Protein AF-A0A7J5WBK0-F1 (afdb_monomer_lite)

Radius of gyration: 17.97 Å; chains: 1; bounding box: 47×25×61 Å

Foldseek 3Di:
DDPDQQDPVNVVVLLCLLPDPPHDLVSNLVSLLVLLVSLDPVSLVSLLVVCVVPDSNVLSSLQSLLSNAQDPSSLVSLVVSLVVCCVPQNCNVVSNLLSSLQSCLGHPELVSLLVLLVCLVVCVVPPSSNVSNLVSLLSNAPSNLVSLVVVLVVPDPPVSNVVSVVSNVVSVDDD

pLDDT: mean 81.13, std 12.02, range [34.84, 95.38]

Structure (mmCIF, N/CA/C/O backbone):
data_AF-A0A7J5WBK0-F1
#
_entry.id   AF-A0A7J5WBK0-F1
#
loop_
_atom_site.group_PDB
_atom_site.id
_atom_site.type_symbol
_atom_site.label_atom_id
_atom_site.label_alt_id
_atom_site.label_comp_id
_atom_site.label_asym_id
_atom_site.label_entity_id
_atom_site.label_seq_id
_atom_site.pdbx_PDB_ins_code
_atom_site.Cartn_x
_atom_site.Cartn_y
_atom_site.Cartn_z
_atom_site.occupancy
_atom_site.B_iso_or_equiv
_atom_site.auth_seq_id
_atom_site.auth_comp_id
_atom_site.auth_asym_id
_atom_site.auth_atom_id
_atom_site.pdbx_PDB_model_num
ATOM 1 N N . MET A 1 1 ? -3.011 5.659 -34.713 1.00 34.84 1 MET A N 1
ATOM 2 C CA . MET A 1 1 ? -1.695 5.154 -34.266 1.00 34.84 1 MET A CA 1
ATOM 3 C C . MET A 1 1 ? -1.966 3.967 -33.359 1.00 34.84 1 MET A C 1
ATOM 5 O O . MET A 1 1 ? -2.595 4.149 -32.331 1.00 34.84 1 MET A O 1
ATOM 9 N N . THR A 1 2 ? -1.644 2.751 -33.788 1.00 41.19 2 THR A N 1
ATOM 10 C CA . THR A 1 2 ? -1.896 1.522 -33.019 1.00 41.19 2 THR A CA 1
ATOM 11 C C . THR A 1 2 ? -0.836 1.380 -31.928 1.00 41.19 2 THR A C 1
ATOM 13 O O . THR A 1 2 ? 0.326 1.130 -32.250 1.00 41.19 2 THR A O 1
ATOM 16 N N . GLU A 1 3 ? -1.208 1.554 -30.658 1.00 45.69 3 GLU A N 1
ATOM 17 C CA . GLU A 1 3 ? -0.337 1.216 -29.527 1.00 45.69 3 GLU A CA 1
ATOM 18 C C . GLU A 1 3 ? -0.026 -0.283 -29.567 1.00 45.69 3 GLU A C 1
ATOM 20 O O . GLU A 1 3 ? -0.876 -1.140 -29.319 1.00 45.69 3 GLU A O 1
ATOM 25 N N . LYS A 1 4 ? 1.213 -0.612 -29.932 1.00 54.91 4 LYS A N 1
ATOM 26 C CA . LYS A 1 4 ? 1.728 -1.973 -29.845 1.00 54.91 4 LYS A CA 1
ATOM 27 C C . LYS A 1 4 ? 1.905 -2.284 -28.360 1.00 54.91 4 LYS A C 1
ATOM 29 O O . LYS A 1 4 ? 2.779 -1.701 -27.723 1.00 54.91 4 LYS A O 1
ATOM 34 N N . LYS A 1 5 ? 1.072 -3.175 -27.810 1.00 57.28 5 LYS A N 1
ATOM 35 C CA . LYS A 1 5 ? 1.241 -3.656 -26.430 1.00 57.28 5 LYS A CA 1
ATOM 36 C C . LYS A 1 5 ? 2.687 -4.144 -26.238 1.00 57.28 5 LYS A C 1
ATOM 38 O O . LYS A 1 5 ? 3.170 -4.887 -27.099 1.00 57.28 5 LYS A O 1
ATOM 43 N N . PRO A 1 6 ? 3.370 -3.745 -25.151 1.00 61.72 6 PRO A N 1
ATOM 44 C CA . PRO A 1 6 ? 4.749 -4.144 -24.904 1.00 61.72 6 PRO A CA 1
ATOM 45 C C . PRO A 1 6 ? 4.881 -5.671 -24.890 1.00 61.72 6 PRO A C 1
ATOM 47 O O . PRO A 1 6 ? 4.096 -6.397 -24.264 1.00 61.72 6 PRO A O 1
ATOM 50 N N . THR A 1 7 ? 5.866 -6.161 -25.635 1.00 69.38 7 THR A N 1
ATOM 51 C CA . THR A 1 7 ? 6.187 -7.586 -25.730 1.00 69.38 7 THR A CA 1
ATOM 52 C C . THR A 1 7 ? 6.872 -8.071 -24.449 1.00 69.38 7 THR A C 1
ATOM 54 O O . THR A 1 7 ? 7.309 -7.281 -23.612 1.00 69.38 7 THR A O 1
ATOM 57 N N . THR A 1 8 ? 6.971 -9.388 -24.264 1.00 63.78 8 THR A N 1
ATOM 58 C CA . THR A 1 8 ? 7.680 -9.978 -23.113 1.00 63.78 8 THR A CA 1
ATOM 59 C C . THR A 1 8 ? 9.152 -9.542 -23.058 1.00 63.78 8 THR A C 1
ATOM 61 O O . THR A 1 8 ? 9.682 -9.294 -21.972 1.00 63.78 8 THR A O 1
ATOM 64 N N . ASP A 1 9 ? 9.786 -9.356 -24.218 1.00 70.06 9 ASP A N 1
ATOM 65 C CA . ASP A 1 9 ? 11.165 -8.869 -24.323 1.00 70.06 9 ASP A CA 1
ATOM 66 C C . ASP A 1 9 ? 11.294 -7.397 -23.904 1.00 70.06 9 ASP A C 1
ATOM 68 O O . ASP A 1 9 ? 12.277 -7.020 -23.255 1.00 70.06 9 ASP A O 1
ATOM 72 N N . ASP A 1 10 ? 10.266 -6.585 -24.182 1.00 74.88 10 ASP A N 1
ATOM 73 C CA . ASP A 1 10 ? 10.196 -5.187 -23.743 1.00 74.88 10 ASP A CA 1
ATOM 74 C C . ASP A 1 10 ? 10.109 -5.097 -22.211 1.00 74.88 10 ASP A C 1
ATOM 76 O O . ASP A 1 10 ? 10.852 -4.330 -21.591 1.00 74.88 10 ASP A O 1
ATOM 80 N N . PHE A 1 11 ? 9.290 -5.945 -21.572 1.00 75.81 11 PHE A N 1
ATOM 81 C CA . PHE A 1 11 ? 9.216 -6.030 -20.107 1.00 75.81 11 PHE A CA 1
ATOM 82 C C . PHE A 1 11 ? 10.543 -6.486 -19.490 1.00 75.81 11 PHE A C 1
ATOM 84 O O . PHE A 1 11 ? 11.015 -5.882 -18.526 1.00 75.81 11 PHE A O 1
ATOM 91 N N . ALA A 1 12 ? 11.197 -7.504 -20.054 1.00 77.56 12 ALA A N 1
ATOM 92 C CA . ALA A 1 12 ? 12.483 -7.983 -19.547 1.00 77.56 12 ALA A CA 1
ATOM 93 C C . ALA A 1 12 ? 13.581 -6.907 -19.643 1.00 77.56 12 ALA A C 1
ATOM 95 O O . ALA A 1 12 ? 14.352 -6.700 -18.698 1.00 77.56 12 ALA A O 1
ATOM 96 N N . ALA A 1 13 ? 13.642 -6.176 -20.759 1.00 83.38 13 ALA A N 1
ATOM 97 C CA . ALA A 1 13 ? 14.565 -5.057 -20.925 1.00 83.38 13 ALA A CA 1
ATOM 98 C C . ALA A 1 13 ? 14.283 -3.924 -19.926 1.00 83.38 13 ALA A C 1
ATOM 100 O O . ALA A 1 13 ? 15.214 -3.354 -19.347 1.00 83.38 13 ALA A O 1
ATOM 101 N N . MET A 1 14 ? 13.007 -3.639 -19.679 1.00 83.69 14 MET A N 1
ATOM 102 C CA . MET A 1 14 ? 12.560 -2.628 -18.730 1.00 83.69 14 MET A CA 1
ATOM 103 C C . MET A 1 14 ? 12.931 -2.986 -17.287 1.00 83.69 14 MET A C 1
ATOM 105 O O . MET A 1 14 ? 13.519 -2.162 -16.588 1.00 83.69 14 MET A O 1
ATOM 109 N N . VAL A 1 15 ? 12.717 -4.238 -16.870 1.00 82.88 15 VAL A N 1
ATOM 110 C CA . VAL A 1 15 ? 13.130 -4.750 -15.550 1.00 82.88 15 VAL A CA 1
ATOM 111 C C . VAL A 1 15 ? 14.635 -4.606 -15.341 1.00 82.88 15 VAL A C 1
ATOM 113 O O . VAL A 1 15 ? 15.072 -4.144 -14.284 1.00 82.88 15 VAL A O 1
ATOM 116 N N . ARG A 1 16 ? 15.445 -4.947 -16.354 1.00 84.94 16 ARG A N 1
ATOM 117 C CA . ARG A 1 16 ? 16.905 -4.771 -16.283 1.00 84.94 16 ARG A CA 1
ATOM 118 C C . ARG A 1 16 ? 17.290 -3.309 -16.056 1.00 84.94 16 ARG A C 1
ATOM 120 O O . ARG A 1 16 ? 18.157 -3.036 -15.230 1.00 84.94 16 ARG A O 1
ATOM 127 N N . ARG A 1 17 ? 16.636 -2.368 -16.746 1.00 85.38 17 ARG A N 1
ATOM 128 C CA . ARG A 1 17 ? 16.889 -0.925 -16.574 1.00 85.38 17 ARG A CA 1
ATOM 129 C C . ARG A 1 17 ? 16.449 -0.424 -15.201 1.00 85.38 17 ARG A C 1
ATOM 131 O O . ARG A 1 17 ? 17.181 0.343 -14.589 1.00 85.38 17 ARG A O 1
ATOM 138 N N . ILE A 1 18 ? 15.313 -0.891 -14.686 1.00 85.75 18 ILE A N 1
ATOM 139 C CA . ILE A 1 18 ? 14.837 -0.522 -13.345 1.00 85.75 18 ILE A CA 1
ATOM 140 C C . ILE A 1 18 ? 15.827 -0.982 -12.264 1.00 85.75 18 ILE A C 1
ATOM 142 O O . ILE A 1 18 ? 16.136 -0.227 -11.343 1.00 85.75 18 ILE A O 1
ATOM 146 N N . ARG A 1 19 ? 16.362 -2.202 -12.384 1.00 83.38 19 ARG A N 1
ATOM 147 C CA . ARG A 1 19 ? 17.301 -2.782 -11.406 1.00 83.38 19 ARG A CA 1
ATOM 148 C C . ARG A 1 19 ? 18.745 -2.300 -11.559 1.00 83.38 19 ARG A C 1
ATOM 150 O O . ARG A 1 19 ? 19.549 -2.475 -10.647 1.00 83.38 19 ARG A O 1
ATOM 157 N N . SER A 1 20 ? 19.091 -1.697 -12.691 1.00 83.00 20 SER A N 1
ATOM 158 C CA . SER A 1 20 ? 20.439 -1.202 -12.950 1.00 83.00 20 SER A CA 1
ATOM 159 C C . SER A 1 20 ? 20.769 0.001 -12.062 1.00 83.00 20 SER A C 1
ATOM 161 O O . SER A 1 20 ? 20.139 1.053 -12.148 1.00 83.00 20 SER A O 1
ATOM 163 N N . ALA A 1 21 ? 21.826 -0.120 -11.255 1.00 73.88 21 ALA A N 1
ATOM 164 C CA . ALA A 1 21 ? 22.360 0.994 -10.468 1.00 73.88 21 ALA A CA 1
ATOM 165 C C . ALA A 1 21 ? 22.941 2.125 -11.339 1.00 73.88 21 ALA A C 1
ATOM 167 O O . ALA A 1 21 ? 23.045 3.255 -10.878 1.00 73.88 21 ALA A O 1
ATOM 168 N N . LYS A 1 22 ? 23.291 1.832 -12.602 1.00 83.88 22 LYS A N 1
ATOM 169 C CA . LYS A 1 22 ? 23.785 2.822 -13.575 1.00 83.88 22 LYS A CA 1
ATOM 170 C C . LYS A 1 22 ? 22.666 3.649 -14.208 1.00 83.88 22 LYS A C 1
ATOM 172 O O . LYS A 1 22 ? 22.942 4.594 -14.937 1.00 83.88 22 LYS A O 1
ATOM 177 N N . THR A 1 23 ? 21.410 3.255 -14.011 1.00 82.75 23 THR A N 1
ATOM 178 C CA . THR A 1 23 ? 20.269 3.979 -14.560 1.00 82.75 23 THR A CA 1
ATOM 179 C C . THR A 1 23 ? 19.874 5.096 -13.609 1.00 82.75 23 THR A C 1
ATOM 181 O O . THR A 1 23 ? 19.722 4.880 -12.406 1.00 82.75 23 THR A O 1
ATOM 184 N N . ASP A 1 24 ? 19.698 6.285 -14.177 1.00 86.69 24 ASP A N 1
ATOM 185 C CA . ASP A 1 24 ? 19.261 7.475 -13.460 1.00 86.69 24 ASP A CA 1
ATOM 186 C C . ASP A 1 24 ? 18.022 7.186 -12.574 1.00 86.69 24 ASP A C 1
ATOM 188 O O . ASP A 1 24 ? 17.094 6.496 -13.019 1.00 86.69 24 ASP A O 1
ATOM 192 N N . PRO A 1 25 ? 17.988 7.655 -11.309 1.00 83.94 25 PRO A N 1
ATOM 193 C CA . PRO A 1 25 ? 16.844 7.465 -10.419 1.00 83.94 25 PRO A CA 1
ATOM 194 C C . PRO A 1 25 ? 15.506 7.923 -11.014 1.00 83.94 25 PRO A C 1
ATOM 196 O O . PRO A 1 25 ? 14.520 7.199 -10.887 1.00 83.94 25 PRO A O 1
ATOM 199 N N . GLY A 1 26 ? 15.474 9.066 -11.703 1.00 86.38 26 GLY A N 1
ATOM 200 C CA . GLY A 1 26 ? 14.273 9.584 -12.356 1.00 86.38 26 GLY A CA 1
ATOM 201 C C . GLY A 1 26 ? 13.795 8.663 -13.476 1.00 86.38 26 GLY A C 1
ATOM 202 O O . GLY A 1 26 ? 12.610 8.338 -13.551 1.00 86.38 26 GLY A O 1
ATOM 203 N N . VAL A 1 27 ? 14.725 8.141 -14.280 1.00 87.94 27 VAL A N 1
ATOM 204 C CA . VAL A 1 27 ? 14.413 7.146 -15.319 1.00 87.94 27 VAL A CA 1
ATOM 205 C C . VAL A 1 27 ? 13.852 5.861 -14.708 1.00 87.94 27 VAL A C 1
ATOM 207 O O . VAL A 1 27 ? 12.852 5.343 -15.201 1.00 87.94 27 VAL A O 1
ATOM 210 N N . ARG A 1 28 ? 14.439 5.341 -13.621 1.00 88.50 28 ARG A N 1
ATOM 211 C CA . ARG A 1 28 ? 13.911 4.142 -12.939 1.00 88.50 28 ARG A CA 1
ATOM 212 C C . ARG A 1 28 ? 12.481 4.361 -12.446 1.00 88.50 28 ARG A C 1
ATOM 214 O O . ARG A 1 28 ? 11.628 3.509 -12.679 1.00 88.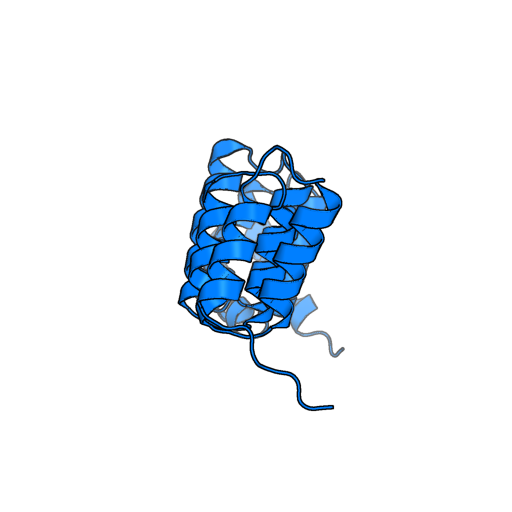50 28 ARG A O 1
ATOM 221 N N . THR A 1 29 ? 12.211 5.512 -11.839 1.00 89.31 29 THR A N 1
ATOM 222 C CA . THR A 1 29 ? 10.875 5.905 -11.374 1.00 89.31 29 THR A CA 1
ATOM 223 C C . THR A 1 29 ? 9.871 6.011 -12.523 1.00 89.31 29 THR A C 1
ATOM 225 O O . THR A 1 29 ? 8.785 5.443 -12.435 1.00 89.31 29 THR A O 1
ATOM 228 N N . ALA A 1 30 ? 10.235 6.662 -13.631 1.00 89.00 30 ALA A N 1
ATOM 229 C CA . ALA A 1 30 ? 9.368 6.786 -14.805 1.00 89.00 30 ALA A CA 1
ATOM 230 C C . ALA A 1 30 ? 9.015 5.421 -15.416 1.00 89.00 30 ALA A C 1
ATOM 232 O O . ALA A 1 30 ? 7.870 5.187 -15.811 1.00 89.00 30 ALA A O 1
ATOM 233 N N . LEU A 1 31 ? 9.977 4.493 -15.447 1.00 90.31 31 LEU A N 1
ATOM 234 C CA . LEU A 1 31 ? 9.728 3.124 -15.889 1.00 90.31 31 LEU A CA 1
ATOM 235 C C . LEU A 1 31 ? 8.733 2.424 -14.952 1.00 90.31 31 LEU A C 1
ATOM 237 O O . LEU A 1 31 ? 7.752 1.858 -15.419 1.00 90.31 31 LEU A O 1
ATOM 241 N N . VAL A 1 32 ? 8.916 2.511 -13.636 1.00 92.00 32 VAL A N 1
ATOM 242 C CA . VAL A 1 32 ? 7.979 1.902 -12.677 1.00 92.00 32 VAL A CA 1
ATOM 243 C C . VAL A 1 32 ? 6.563 2.474 -12.805 1.00 92.00 32 VAL A C 1
ATOM 245 O O . VAL A 1 32 ? 5.601 1.708 -12.837 1.00 92.00 32 VAL A O 1
ATOM 248 N N . TYR A 1 33 ? 6.418 3.788 -12.985 1.00 90.62 33 TYR A N 1
ATOM 249 C CA . TYR A 1 33 ? 5.108 4.382 -13.262 1.00 90.62 33 TYR A CA 1
ATOM 250 C C . TYR A 1 33 ? 4.497 3.887 -14.570 1.00 90.62 33 TYR A C 1
ATOM 252 O O . TYR A 1 33 ? 3.302 3.608 -14.613 1.00 90.62 33 TYR A O 1
ATOM 260 N N . SER A 1 34 ? 5.309 3.737 -15.616 1.00 89.38 34 SER A N 1
ATOM 261 C CA . SER A 1 34 ? 4.848 3.222 -16.908 1.00 89.38 34 SER A CA 1
ATOM 262 C C . SER A 1 34 ? 4.344 1.779 -16.792 1.00 89.38 34 SER A C 1
ATOM 264 O O . SER A 1 34 ? 3.349 1.433 -17.422 1.00 89.38 34 SER A O 1
ATOM 266 N N . LEU A 1 35 ? 4.965 0.951 -15.938 1.00 90.00 35 LEU A N 1
ATOM 267 C CA . LEU A 1 35 ? 4.471 -0.399 -15.640 1.00 90.00 35 LEU A CA 1
ATOM 268 C C . LEU A 1 35 ? 3.072 -0.359 -15.012 1.00 90.00 35 LEU A C 1
ATOM 270 O O . LEU A 1 35 ? 2.182 -1.057 -15.488 1.00 90.00 35 LEU A O 1
ATOM 274 N N . GLY A 1 36 ? 2.846 0.482 -14.000 1.00 89.56 36 GLY A N 1
ATOM 275 C CA . GLY A 1 36 ? 1.518 0.631 -13.392 1.00 89.56 36 GLY A CA 1
ATOM 276 C C . GLY A 1 36 ? 0.481 1.239 -14.340 1.00 89.56 36 GLY A C 1
ATOM 277 O O . GLY A 1 36 ? -0.670 0.821 -14.362 1.00 89.56 36 GLY A O 1
ATOM 278 N N . ALA A 1 37 ? 0.883 2.214 -15.158 1.00 90.12 37 ALA A N 1
ATOM 279 C CA . ALA A 1 37 ? 0.004 2.847 -16.139 1.00 90.12 37 ALA A CA 1
ATOM 280 C C . ALA A 1 37 ? -0.389 1.908 -17.287 1.00 90.12 37 ALA A C 1
ATOM 282 O O . ALA A 1 37 ? -1.440 2.108 -17.888 1.00 90.12 37 ALA A O 1
ATOM 283 N N . SER A 1 38 ? 0.420 0.882 -17.571 1.00 88.00 38 SER A N 1
ATOM 284 C CA . SER A 1 38 ? 0.109 -0.094 -18.616 1.00 88.00 38 SER A CA 1
ATOM 285 C C . SER A 1 38 ? -1.158 -0.906 -18.331 1.00 88.00 38 SER A C 1
ATOM 287 O O . SER A 1 38 ? -1.769 -1.416 -19.268 1.00 88.00 38 SER A O 1
ATOM 289 N N . GLY A 1 39 ? -1.526 -1.066 -17.051 1.00 85.50 39 GLY A N 1
ATOM 290 C CA . GLY A 1 39 ? -2.615 -1.948 -16.622 1.00 85.50 39 GLY A CA 1
ATOM 291 C C . GLY A 1 39 ? -2.393 -3.424 -16.972 1.00 85.50 39 GLY A C 1
ATOM 292 O O . GLY A 1 39 ? -3.319 -4.221 -16.863 1.00 85.50 39 GLY A O 1
ATOM 293 N N . ASP A 1 40 ? -1.191 -3.806 -17.413 1.00 88.12 40 ASP A N 1
ATOM 294 C CA . ASP A 1 40 ? -0.870 -5.177 -17.795 1.00 88.12 40 ASP A CA 1
ATOM 295 C C . ASP A 1 40 ? -0.603 -6.022 -16.539 1.00 88.12 40 ASP A C 1
ATOM 297 O O . ASP A 1 40 ? 0.360 -5.734 -15.820 1.00 88.12 40 ASP A O 1
ATOM 301 N N . PRO A 1 41 ? -1.382 -7.086 -16.268 1.00 87.75 41 PRO A N 1
ATOM 302 C CA . PRO A 1 41 ? -1.192 -7.922 -15.081 1.00 87.75 41 PRO A CA 1
ATOM 303 C C . PRO A 1 41 ? 0.216 -8.525 -14.967 1.00 87.75 41 PRO A C 1
ATOM 305 O O . PRO A 1 41 ? 0.685 -8.802 -13.865 1.00 87.75 41 PRO A O 1
ATOM 308 N N . ARG A 1 42 ? 0.958 -8.660 -16.080 1.00 87.75 42 ARG A N 1
ATOM 309 C CA . ARG A 1 42 ? 2.362 -9.116 -16.075 1.00 87.75 42 ARG A CA 1
ATOM 310 C C . ARG A 1 42 ? 3.296 -8.173 -15.305 1.00 87.75 42 ARG A C 1
ATOM 312 O O . ARG A 1 42 ? 4.395 -8.581 -14.927 1.00 87.75 42 ARG A O 1
ATOM 319 N N . ALA A 1 43 ? 2.882 -6.931 -15.055 1.00 89.50 43 ALA A N 1
ATOM 320 C CA . ALA A 1 43 ? 3.625 -5.969 -14.248 1.00 89.50 43 ALA A CA 1
ATOM 321 C C . ALA A 1 43 ? 3.534 -6.237 -12.735 1.00 89.50 43 ALA A C 1
ATOM 323 O O . ALA A 1 43 ? 4.475 -5.896 -12.019 1.00 89.50 43 ALA A O 1
ATOM 324 N N . ILE A 1 44 ? 2.461 -6.867 -12.242 1.00 90.94 44 ILE A N 1
ATOM 325 C CA . ILE A 1 44 ? 2.240 -7.140 -10.809 1.00 90.94 44 ILE A CA 1
ATOM 326 C C . ILE A 1 44 ? 3.431 -7.877 -10.164 1.00 90.94 44 ILE A C 1
ATOM 328 O O . ILE A 1 44 ? 4.007 -7.341 -9.211 1.00 90.94 44 ILE A O 1
ATOM 332 N N . PRO A 1 45 ? 3.907 -9.031 -10.684 1.00 89.38 45 PRO A N 1
ATOM 333 C CA . PRO A 1 45 ? 5.032 -9.744 -10.071 1.00 89.38 45 PRO A CA 1
ATOM 334 C C . PRO A 1 45 ? 6.343 -8.944 -10.104 1.00 89.38 45 PRO A C 1
ATOM 336 O O . PRO A 1 45 ? 7.179 -9.088 -9.209 1.00 89.38 45 PRO A O 1
ATOM 339 N N . ILE A 1 46 ? 6.527 -8.078 -11.106 1.00 89.06 46 ILE A N 1
ATOM 340 C CA . ILE A 1 46 ? 7.693 -7.193 -11.210 1.00 89.06 46 ILE A CA 1
ATOM 341 C C . ILE A 1 46 ? 7.643 -6.137 -10.105 1.00 89.06 46 ILE A C 1
ATOM 343 O O . ILE A 1 46 ? 8.611 -5.978 -9.361 1.00 89.06 46 ILE A O 1
ATOM 347 N N . LEU A 1 47 ? 6.516 -5.432 -9.986 1.00 91.06 47 LEU A N 1
ATOM 348 C CA . LEU A 1 47 ? 6.317 -4.378 -8.996 1.00 91.06 47 LEU A CA 1
ATOM 349 C C . LEU A 1 47 ? 6.395 -4.928 -7.566 1.00 91.06 47 LEU A C 1
ATOM 351 O O . LEU A 1 47 ? 7.042 -4.313 -6.718 1.00 91.06 47 LEU A O 1
ATOM 355 N N . ARG A 1 48 ? 5.850 -6.130 -7.323 1.00 91.44 48 ARG A N 1
ATOM 356 C CA . ARG A 1 48 ? 6.002 -6.850 -6.048 1.00 91.44 48 ARG A CA 1
ATOM 357 C C . ARG A 1 48 ? 7.472 -7.076 -5.687 1.00 91.44 48 ARG A C 1
ATOM 359 O O . ARG A 1 48 ? 7.879 -6.836 -4.554 1.00 91.44 48 ARG A O 1
ATOM 366 N N . GLY A 1 49 ? 8.289 -7.502 -6.651 1.00 88.69 49 GLY A N 1
ATOM 367 C CA . GLY A 1 49 ? 9.729 -7.662 -6.436 1.00 88.69 49 GLY A CA 1
ATOM 368 C C . GLY A 1 49 ? 10.416 -6.348 -6.046 1.00 88.69 49 GLY A C 1
ATOM 369 O O . GLY A 1 49 ? 11.260 -6.328 -5.154 1.00 88.69 49 GLY A O 1
ATOM 370 N N . LEU A 1 50 ? 10.018 -5.232 -6.664 1.00 89.00 50 LEU A N 1
ATOM 371 C CA . LEU A 1 50 ? 10.604 -3.919 -6.380 1.00 89.00 50 LEU A CA 1
ATOM 372 C C . LEU A 1 50 ? 10.286 -3.411 -4.971 1.00 89.00 50 LEU A C 1
ATOM 374 O O . LEU A 1 50 ? 11.169 -2.827 -4.340 1.00 89.00 50 LEU A O 1
ATOM 378 N N . ILE A 1 51 ? 9.069 -3.643 -4.466 1.00 89.75 51 ILE A N 1
ATOM 379 C CA . ILE A 1 51 ? 8.708 -3.227 -3.102 1.00 89.75 51 ILE A CA 1
ATOM 380 C C . ILE A 1 51 ? 9.368 -4.095 -2.022 1.00 89.75 51 ILE A C 1
ATOM 382 O O . ILE A 1 51 ? 9.652 -3.598 -0.933 1.00 89.75 51 ILE A O 1
ATOM 386 N N . ALA A 1 52 ? 9.661 -5.364 -2.323 1.00 85.31 52 ALA A N 1
ATOM 387 C CA . ALA A 1 52 ? 10.335 -6.277 -1.401 1.00 85.31 52 ALA A CA 1
ATOM 388 C C . ALA A 1 52 ? 11.837 -5.974 -1.255 1.00 85.31 52 ALA A C 1
ATOM 390 O O . ALA A 1 52 ? 12.391 -6.091 -0.165 1.00 85.31 52 ALA A O 1
ATOM 391 N N . GLU A 1 53 ? 12.496 -5.557 -2.341 1.00 79.25 53 GLU A N 1
ATOM 392 C CA . GLU A 1 53 ? 13.941 -5.287 -2.366 1.00 79.25 53 GLU A CA 1
ATOM 393 C C . GLU A 1 53 ? 14.346 -3.982 -1.650 1.00 79.25 53 GLU A C 1
ATOM 395 O O . GLU A 1 53 ? 15.542 -3.742 -1.492 1.00 79.25 53 GLU A O 1
ATOM 400 N N . ASP A 1 54 ? 13.391 -3.142 -1.226 1.00 69.00 54 ASP A N 1
ATOM 401 C CA . ASP A 1 54 ? 13.647 -1.849 -0.563 1.00 69.00 54 ASP A CA 1
ATOM 402 C C . ASP A 1 54 ? 14.596 -0.936 -1.368 1.00 69.00 54 ASP A C 1
ATOM 404 O O . ASP A 1 54 ? 15.480 -0.261 -0.841 1.00 69.00 54 ASP A O 1
ATOM 408 N N . ARG A 1 55 ? 14.453 -0.969 -2.699 1.00 68.00 55 ARG A N 1
ATOM 409 C CA . ARG A 1 55 ? 15.310 -0.237 -3.642 1.00 68.00 55 ARG A CA 1
ATOM 410 C C . ARG A 1 55 ? 14.632 1.014 -4.183 1.00 68.00 55 ARG A C 1
ATOM 412 O O . ARG A 1 55 ? 13.430 1.207 -4.049 1.00 68.00 55 ARG A O 1
ATOM 419 N N . ALA A 1 56 ? 15.445 1.854 -4.823 1.00 63.53 56 ALA A N 1
ATOM 420 C CA . ALA A 1 56 ? 15.167 3.249 -5.163 1.00 63.53 56 ALA A CA 1
ATOM 421 C C . ALA A 1 56 ? 13.781 3.599 -5.755 1.00 63.53 56 ALA A C 1
ATOM 423 O O . ALA A 1 56 ? 13.360 4.725 -5.514 1.00 63.53 56 ALA A O 1
ATOM 424 N N . PRO A 1 57 ? 13.029 2.737 -6.469 1.00 80.31 57 PRO A N 1
ATOM 425 C CA . PRO A 1 57 ? 11.666 3.095 -6.845 1.00 80.31 57 PRO A CA 1
ATOM 426 C C . PRO A 1 57 ? 10.581 2.423 -5.980 1.00 80.31 57 PRO A C 1
ATOM 428 O O . PRO A 1 57 ? 9.480 2.225 -6.479 1.00 80.31 57 PRO A O 1
ATOM 431 N N . VAL A 1 58 ? 10.833 2.081 -4.707 1.00 86.38 58 VAL A N 1
ATOM 432 C CA . VAL A 1 58 ? 9.829 1.459 -3.809 1.00 86.38 58 VAL A CA 1
ATOM 433 C C . VAL A 1 58 ? 8.551 2.295 -3.687 1.00 86.38 58 VAL A C 1
ATOM 435 O O . VAL A 1 58 ? 7.455 1.756 -3.801 1.00 86.38 58 VAL A O 1
ATOM 438 N N . LEU A 1 59 ? 8.681 3.620 -3.563 1.00 89.56 59 LEU A N 1
ATOM 439 C CA . LEU A 1 59 ? 7.543 4.545 -3.506 1.00 89.56 59 LEU A CA 1
ATOM 440 C C . LEU A 1 59 ? 6.723 4.506 -4.799 1.00 89.56 59 LEU A C 1
ATOM 442 O O . LEU A 1 59 ? 5.501 4.387 -4.774 1.00 89.56 59 LEU A O 1
ATOM 446 N N . ALA A 1 60 ? 7.412 4.555 -5.942 1.00 91.06 60 ALA A N 1
ATOM 447 C CA . ALA A 1 60 ? 6.776 4.472 -7.249 1.00 91.06 60 ALA A CA 1
ATOM 448 C C . ALA A 1 60 ? 6.112 3.105 -7.459 1.00 91.06 60 ALA A C 1
ATOM 450 O O . ALA A 1 60 ? 5.058 3.030 -8.079 1.00 91.06 60 ALA A O 1
ATOM 451 N N . ALA A 1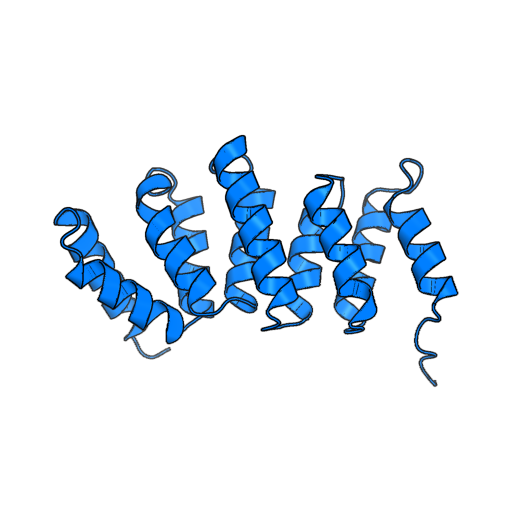 61 ? 6.701 2.033 -6.925 1.00 92.00 61 ALA A N 1
ATOM 452 C CA . ALA A 1 61 ? 6.169 0.685 -7.048 1.00 92.00 61 ALA A CA 1
ATOM 453 C C . ALA A 1 61 ? 4.908 0.486 -6.193 1.00 92.00 61 ALA A C 1
ATOM 455 O O . ALA A 1 61 ? 3.949 -0.091 -6.700 1.00 92.00 61 ALA A O 1
ATOM 456 N N . ASN A 1 62 ? 4.853 1.042 -4.973 1.00 93.06 62 ASN A N 1
ATOM 457 C CA . ASN A 1 62 ? 3.627 1.088 -4.162 1.00 93.06 62 ASN A CA 1
ATOM 458 C C . ASN A 1 62 ? 2.482 1.766 -4.934 1.00 93.06 62 ASN A C 1
ATOM 460 O O . ASN A 1 62 ? 1.398 1.207 -5.085 1.00 93.06 62 ASN A O 1
ATOM 464 N N . LEU A 1 63 ? 2.747 2.956 -5.484 1.00 92.69 63 LEU A N 1
ATOM 465 C CA . LEU A 1 63 ? 1.748 3.722 -6.232 1.00 92.69 63 LEU A CA 1
ATOM 466 C C . LEU A 1 63 ? 1.357 3.050 -7.553 1.00 92.69 63 LEU A C 1
ATOM 468 O O . LEU A 1 63 ? 0.201 3.125 -7.958 1.00 92.69 63 LEU A O 1
ATOM 472 N N . ALA A 1 64 ? 2.300 2.401 -8.237 1.00 93.12 64 ALA A N 1
ATOM 473 C CA . ALA A 1 64 ? 2.032 1.660 -9.463 1.00 93.12 64 ALA A CA 1
ATOM 474 C C . ALA A 1 64 ? 1.136 0.442 -9.202 1.00 93.12 64 ALA A C 1
ATOM 476 O O . ALA A 1 64 ? 0.227 0.197 -9.989 1.00 93.12 64 ALA A O 1
ATOM 477 N N . LEU A 1 65 ? 1.354 -0.275 -8.094 1.00 93.81 65 LEU A N 1
ATOM 478 C CA . LEU A 1 65 ? 0.513 -1.393 -7.664 1.00 93.81 65 LEU A CA 1
ATOM 479 C C . LEU A 1 65 ? -0.930 -0.952 -7.388 1.00 93.81 65 LEU A C 1
ATOM 481 O O . LEU A 1 65 ? -1.859 -1.583 -7.878 1.00 93.81 65 LEU A O 1
ATOM 485 N N . ALA A 1 66 ? -1.129 0.190 -6.727 1.00 92.50 66 ALA A N 1
ATOM 486 C CA . ALA A 1 66 ? -2.465 0.734 -6.460 1.00 92.50 66 ALA A CA 1
ATOM 487 C C . ALA A 1 66 ? -3.312 0.975 -7.730 1.00 92.50 66 ALA A C 1
ATOM 489 O O . ALA A 1 66 ? -4.540 1.017 -7.668 1.00 92.50 66 ALA A O 1
ATOM 490 N N . ARG A 1 67 ? -2.677 1.133 -8.902 1.00 92.69 67 ARG A N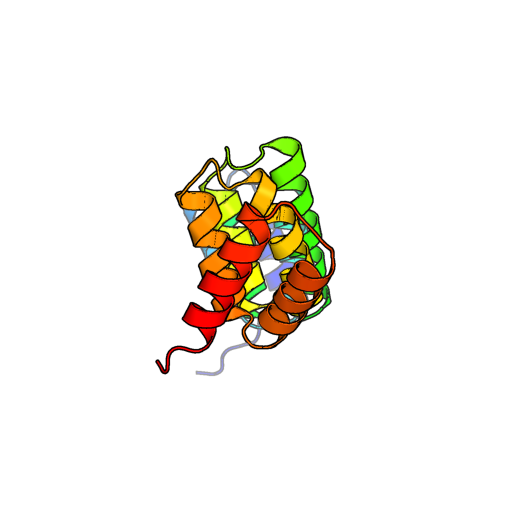 1
ATOM 491 C CA . ARG A 1 67 ? -3.375 1.357 -10.184 1.00 92.69 67 ARG A CA 1
ATOM 492 C C . ARG A 1 67 ? -4.056 0.105 -10.731 1.00 92.69 67 ARG A C 1
ATOM 494 O O . ARG A 1 67 ? -4.920 0.242 -11.589 1.00 92.69 67 ARG A O 1
ATOM 501 N N . PHE A 1 68 ? -3.696 -1.078 -10.238 1.00 89.88 68 PHE A N 1
ATOM 502 C CA . PHE A 1 68 ? -4.366 -2.331 -10.596 1.00 89.88 68 PHE A CA 1
ATOM 503 C C . PHE A 1 68 ? -5.713 -2.502 -9.876 1.00 89.88 68 PHE A C 1
ATOM 505 O O . PHE A 1 68 ? -6.470 -3.408 -10.212 1.00 89.88 68 PHE A O 1
ATOM 512 N N . GLY A 1 69 ? -6.057 -1.595 -8.954 1.00 86.81 69 GLY A N 1
ATOM 513 C CA . GLY A 1 69 ? -7.324 -1.626 -8.231 1.00 86.81 69 GLY A CA 1
ATOM 514 C C . GLY A 1 69 ? -7.370 -2.749 -7.198 1.00 86.81 69 GLY A C 1
ATOM 515 O O . GLY A 1 69 ? -6.333 -3.176 -6.698 1.00 86.81 69 GLY A O 1
ATOM 516 N N . ARG A 1 70 ? -8.586 -3.195 -6.860 1.00 85.56 70 ARG A N 1
ATOM 517 C CA . ARG A 1 70 ? -8.847 -4.237 -5.855 1.00 85.56 70 ARG A CA 1
ATOM 518 C C . ARG A 1 70 ? -8.493 -5.623 -6.394 1.00 85.56 70 ARG A C 1
ATOM 520 O O . ARG A 1 70 ? -9.365 -6.381 -6.808 1.00 85.56 70 ARG A O 1
ATOM 527 N N . ASP A 1 71 ? -7.201 -5.906 -6.414 1.00 90.19 71 ASP A N 1
ATOM 528 C CA . ASP A 1 71 ? -6.627 -7.205 -6.739 1.00 90.19 71 ASP A CA 1
ATOM 529 C C . ASP A 1 71 ? -6.042 -7.831 -5.463 1.00 90.19 71 ASP A C 1
ATOM 531 O O . ASP A 1 71 ? -5.278 -7.190 -4.738 1.00 90.19 71 ASP A O 1
ATOM 535 N N . GLU A 1 72 ? -6.411 -9.078 -5.166 1.00 90.00 72 GLU A N 1
ATOM 536 C CA . GLU A 1 72 ? -6.005 -9.756 -3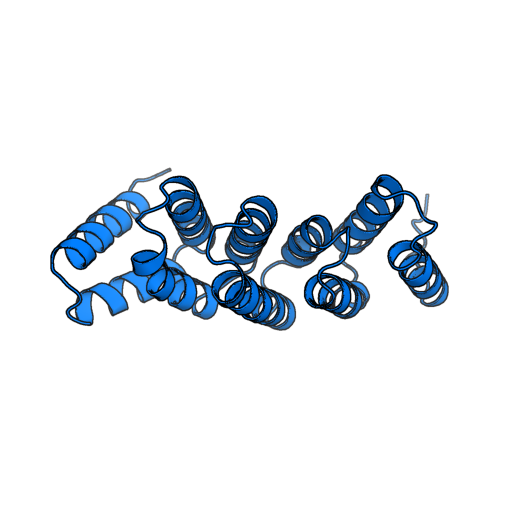.927 1.00 90.00 72 GLU A CA 1
ATOM 537 C C . GLU A 1 72 ? -4.490 -9.980 -3.829 1.00 90.00 72 GLU A C 1
ATOM 539 O O . GLU A 1 72 ? -3.926 -9.971 -2.731 1.00 90.00 72 GLU A O 1
ATOM 544 N N . GLU A 1 73 ? -3.810 -10.204 -4.958 1.00 91.25 73 GLU A N 1
ATOM 545 C CA . GLU A 1 73 ? -2.357 -10.374 -4.982 1.00 91.25 73 GLU A CA 1
ATOM 546 C C . GLU A 1 73 ? -1.669 -9.042 -4.675 1.00 91.25 73 GLU A C 1
ATOM 548 O O . GLU A 1 73 ? -0.699 -9.002 -3.909 1.00 91.25 73 GLU A O 1
ATOM 553 N N . VAL A 1 74 ? -2.204 -7.951 -5.226 1.00 93.56 74 VAL A N 1
ATOM 554 C CA . VAL A 1 74 ? -1.748 -6.585 -4.955 1.00 93.56 74 VAL A CA 1
ATOM 555 C C . VAL A 1 74 ? -1.968 -6.206 -3.491 1.00 93.56 74 VAL A C 1
ATOM 557 O O . VAL A 1 74 ? -1.016 -5.780 -2.830 1.00 93.56 74 VAL A O 1
ATOM 560 N N . GLU A 1 75 ? -3.181 -6.401 -2.967 1.00 94.69 75 GLU A N 1
ATOM 561 C CA . GLU A 1 75 ? -3.518 -6.116 -1.568 1.00 94.69 75 GLU A CA 1
ATOM 562 C C . GLU A 1 75 ? -2.599 -6.899 -0.626 1.00 94.69 75 GLU A C 1
ATOM 564 O O . GLU A 1 75 ? -1.975 -6.321 0.266 1.00 94.69 75 GLU A O 1
ATOM 569 N N . ARG A 1 76 ? -2.432 -8.206 -0.861 1.00 94.25 76 ARG A N 1
ATOM 570 C CA . ARG A 1 76 ? -1.562 -9.056 -0.040 1.00 94.25 76 ARG A CA 1
ATOM 571 C C . ARG A 1 76 ? -0.119 -8.563 -0.036 1.00 94.25 76 ARG A C 1
ATOM 573 O O . ARG A 1 76 ? 0.475 -8.443 1.035 1.00 94.25 76 ARG A O 1
ATOM 580 N N . ALA A 1 77 ? 0.435 -8.256 -1.207 1.00 92.94 77 ALA A N 1
ATOM 581 C CA . ALA A 1 77 ? 1.813 -7.790 -1.332 1.00 92.94 77 ALA A CA 1
ATOM 582 C C . ALA A 1 77 ? 2.045 -6.465 -0.587 1.00 92.94 77 ALA A C 1
ATOM 584 O O . ALA A 1 77 ? 3.064 -6.290 0.087 1.00 92.94 77 ALA A O 1
ATOM 585 N N . LEU A 1 78 ? 1.090 -5.537 -0.678 1.00 94.75 78 LEU A N 1
ATOM 586 C CA . LEU A 1 78 ? 1.155 -4.265 0.033 1.00 94.75 78 LEU A CA 1
ATOM 587 C C . LEU A 1 78 ? 0.948 -4.449 1.545 1.00 94.75 78 LEU A C 1
ATOM 589 O O . LEU A 1 78 ? 1.655 -3.819 2.325 1.00 94.75 78 LEU A O 1
ATOM 593 N N . LEU A 1 79 ? 0.079 -5.358 1.997 1.00 95.06 79 LEU A N 1
ATOM 594 C CA . LEU A 1 79 ? -0.083 -5.652 3.427 1.00 95.06 79 LEU A CA 1
ATOM 595 C C . LEU A 1 79 ? 1.164 -6.291 4.040 1.00 95.06 79 LEU A C 1
ATOM 597 O O . LEU A 1 79 ? 1.582 -5.914 5.137 1.00 95.06 79 LEU A O 1
ATOM 601 N N . GLU A 1 80 ? 1.787 -7.242 3.345 1.00 93.31 80 GLU A N 1
ATOM 602 C CA . GLU A 1 80 ? 3.065 -7.826 3.762 1.00 93.31 80 GLU A CA 1
ATOM 603 C C . GLU A 1 80 ? 4.130 -6.741 3.908 1.00 93.31 80 GLU A C 1
ATOM 605 O O . GLU A 1 80 ? 4.806 -6.648 4.937 1.00 93.31 80 GLU A O 1
ATOM 610 N N . ARG A 1 81 ? 4.235 -5.861 2.910 1.00 91.44 81 ARG A N 1
ATOM 611 C CA . ARG A 1 81 ? 5.207 -4.775 2.944 1.00 91.44 81 ARG A CA 1
ATOM 612 C C . ARG A 1 81 ? 4.886 -3.737 4.025 1.00 91.44 81 ARG A C 1
ATOM 614 O O . ARG A 1 81 ? 5.819 -3.272 4.677 1.00 91.44 81 ARG A O 1
ATOM 621 N N . PHE A 1 82 ? 3.618 -3.412 4.269 1.00 93.19 82 PHE A N 1
ATOM 622 C CA . PHE A 1 82 ? 3.195 -2.492 5.331 1.00 93.19 82 PHE A CA 1
ATOM 623 C C . PHE A 1 82 ? 3.633 -2.996 6.706 1.00 93.19 82 PHE A C 1
ATOM 625 O O . PHE A 1 82 ? 4.252 -2.257 7.471 1.00 93.19 82 PHE A O 1
ATOM 632 N N . ARG A 1 83 ? 3.421 -4.289 6.979 1.00 91.88 83 ARG A N 1
ATOM 633 C CA . ARG A 1 83 ? 3.875 -4.930 8.221 1.00 91.88 83 ARG A CA 1
ATOM 634 C C . ARG A 1 83 ? 5.393 -4.870 8.376 1.00 91.88 83 ARG A C 1
ATOM 636 O O . ARG A 1 83 ? 5.870 -4.542 9.457 1.00 91.88 83 ARG A O 1
ATOM 643 N N . VAL A 1 84 ? 6.152 -5.128 7.308 1.00 89.81 84 VAL A N 1
ATOM 644 C CA . VAL A 1 84 ? 7.624 -5.014 7.333 1.00 89.81 84 VAL A CA 1
ATOM 645 C C . VAL A 1 84 ? 8.066 -3.581 7.633 1.00 89.81 84 VAL A C 1
ATOM 647 O O . VAL A 1 84 ? 8.969 -3.384 8.444 1.00 89.81 84 VAL A O 1
ATOM 650 N N . VAL A 1 85 ? 7.437 -2.582 7.005 1.00 88.12 85 VAL A N 1
ATOM 651 C CA . VAL A 1 85 ? 7.745 -1.160 7.230 1.00 88.12 85 VAL A CA 1
ATOM 652 C C . VAL A 1 85 ? 7.506 -0.786 8.692 1.00 88.12 85 VAL A C 1
ATOM 654 O O . VAL A 1 85 ? 8.409 -0.250 9.334 1.00 88.12 85 VAL A O 1
ATOM 657 N N . LEU A 1 86 ? 6.340 -1.145 9.232 1.00 87.00 86 LEU A N 1
ATOM 658 C CA . LEU A 1 86 ? 5.989 -0.904 10.629 1.00 87.00 86 LEU A CA 1
ATOM 659 C C . LEU A 1 86 ? 6.939 -1.598 11.606 1.00 87.00 86 LEU A C 1
ATOM 661 O O . LEU A 1 86 ? 7.411 -0.975 12.550 1.00 87.00 86 LEU A O 1
ATOM 665 N N . GLN A 1 87 ? 7.252 -2.875 11.385 1.00 87.00 87 GLN A N 1
ATOM 666 C CA . GLN A 1 87 ? 8.138 -3.625 12.279 1.00 87.00 87 GLN A CA 1
ATOM 667 C C . GLN A 1 87 ? 9.569 -3.089 12.261 1.00 87.00 87 GLN A C 1
ATOM 669 O O . GLN A 1 87 ? 10.228 -3.046 13.297 1.00 87.00 87 GLN A O 1
ATOM 674 N N . ARG A 1 88 ? 10.071 -2.708 11.083 1.00 85.12 88 ARG A N 1
ATOM 675 C CA . ARG A 1 88 ? 11.477 -2.340 10.910 1.00 85.12 88 ARG A CA 1
ATOM 676 C C . ARG A 1 88 ? 11.759 -0.881 11.250 1.00 85.12 88 ARG A C 1
ATOM 678 O O . ARG A 1 88 ? 12.837 -0.580 11.756 1.00 85.12 88 ARG A O 1
ATOM 685 N N . TRP A 1 89 ? 10.829 0.014 10.934 1.00 80.06 89 TRP A N 1
ATOM 686 C CA . TRP A 1 89 ? 11.038 1.461 11.031 1.00 80.06 89 TRP A CA 1
ATOM 687 C C . TRP A 1 89 ? 9.904 2.200 11.745 1.00 80.06 89 TRP A C 1
ATOM 689 O O . TRP A 1 89 ? 9.998 3.416 11.924 1.00 80.06 89 TRP A O 1
ATOM 699 N N . GLY A 1 90 ? 8.831 1.510 12.139 1.00 80.56 90 GLY A N 1
ATOM 700 C CA . GLY A 1 90 ? 7.611 2.151 12.620 1.00 80.56 90 GLY A CA 1
ATOM 701 C C . GLY A 1 90 ? 7.069 3.142 11.590 1.00 80.56 90 GLY A C 1
ATOM 702 O O . GLY A 1 90 ? 7.055 2.878 10.388 1.00 80.56 90 GLY A O 1
ATOM 703 N N . VAL A 1 91 ? 6.688 4.323 12.072 1.00 72.62 91 VAL A N 1
ATOM 704 C CA . VAL A 1 91 ? 6.282 5.474 11.245 1.00 72.62 91 VAL A CA 1
ATOM 705 C C . VAL A 1 91 ? 7.463 6.381 10.856 1.00 72.62 91 VAL A C 1
ATOM 707 O O . VAL A 1 91 ? 7.274 7.422 10.236 1.00 72.62 91 VAL A O 1
ATOM 710 N N . GLY A 1 92 ? 8.702 5.995 11.191 1.00 69.12 92 GLY A N 1
ATOM 711 C CA . GLY A 1 92 ? 9.916 6.808 11.022 1.00 69.12 92 GLY A CA 1
ATOM 712 C C . GLY A 1 92 ? 10.462 6.904 9.591 1.00 69.12 92 GLY A C 1
ATOM 713 O O . GLY A 1 92 ? 11.458 7.586 9.362 1.00 69.12 92 GLY A O 1
ATOM 714 N N . GLN A 1 93 ? 9.827 6.241 8.620 1.00 73.94 93 GLN A N 1
ATOM 715 C CA . GLN A 1 93 ? 10.082 6.400 7.182 1.00 73.94 93 GLN A CA 1
ATOM 716 C C . GLN A 1 93 ? 8.819 6.957 6.512 1.00 73.94 93 GLN A C 1
ATOM 718 O O . GLN A 1 93 ? 8.063 6.186 5.907 1.00 73.94 93 GLN A O 1
ATOM 723 N N . PRO A 1 94 ? 8.572 8.281 6.611 1.00 72.31 94 PRO A N 1
ATOM 724 C CA . PRO A 1 94 ? 7.281 8.865 6.267 1.00 72.31 94 PRO A CA 1
ATOM 725 C C . PRO A 1 94 ? 6.887 8.539 4.828 1.00 72.31 94 PRO A C 1
ATOM 727 O O . PRO A 1 94 ? 5.806 8.017 4.592 1.00 72.31 94 PRO A O 1
ATOM 730 N N . GLY A 1 95 ? 7.792 8.729 3.861 1.00 80.50 95 GLY A N 1
ATOM 731 C CA . GLY A 1 95 ? 7.482 8.499 2.446 1.00 80.50 95 GLY A CA 1
ATOM 732 C C . GLY A 1 95 ? 6.989 7.078 2.153 1.00 80.50 95 GLY A C 1
ATOM 733 O O . GLY A 1 95 ? 5.979 6.894 1.471 1.00 80.50 95 GLY A O 1
ATOM 734 N N . THR A 1 96 ? 7.660 6.059 2.694 1.00 85.38 96 THR A N 1
ATOM 735 C CA . THR A 1 96 ? 7.268 4.662 2.457 1.00 85.38 96 THR A CA 1
ATOM 736 C C . THR A 1 96 ? 5.962 4.334 3.161 1.00 85.38 96 THR A C 1
ATOM 738 O O . THR A 1 96 ? 5.096 3.735 2.532 1.00 85.38 96 THR A O 1
ATOM 741 N N . TYR A 1 97 ? 5.797 4.767 4.414 1.00 88.75 97 TYR A N 1
ATOM 742 C CA . TYR A 1 97 ? 4.567 4.568 5.180 1.00 88.75 97 TYR A CA 1
ATOM 743 C C . TYR A 1 97 ? 3.354 5.227 4.507 1.00 88.75 97 TYR A C 1
ATOM 745 O O . TYR A 1 97 ? 2.330 4.580 4.299 1.00 88.75 97 TYR A O 1
ATOM 753 N N . PHE A 1 98 ? 3.477 6.486 4.091 1.00 89.25 98 PHE A N 1
ATOM 754 C CA . PHE A 1 98 ? 2.392 7.211 3.432 1.00 89.25 98 PHE A CA 1
ATOM 755 C C . PHE A 1 98 ? 2.016 6.581 2.095 1.00 89.25 98 PHE A C 1
ATOM 757 O O . PHE A 1 98 ? 0.841 6.349 1.830 1.00 89.25 98 PHE A O 1
ATOM 764 N N . THR A 1 99 ? 3.004 6.261 1.254 1.00 91.62 99 THR A N 1
ATOM 765 C CA . THR A 1 99 ? 2.715 5.704 -0.076 1.00 91.62 99 THR A CA 1
ATOM 766 C C . THR A 1 99 ? 2.093 4.321 -0.007 1.00 91.62 99 THR A C 1
ATOM 768 O O . THR A 1 99 ? 1.217 4.026 -0.815 1.00 91.62 99 THR A O 1
ATOM 771 N N . ILE A 1 100 ? 2.510 3.477 0.941 1.00 93.06 100 ILE A N 1
ATOM 772 C CA . ILE A 1 100 ? 1.900 2.159 1.103 1.00 93.06 100 ILE A CA 1
ATOM 773 C C . ILE A 1 100 ? 0.505 2.246 1.715 1.00 93.06 100 ILE A C 1
ATOM 775 O O . ILE A 1 100 ? -0.381 1.526 1.273 1.00 93.06 100 ILE A O 1
ATOM 779 N N . THR A 1 101 ? 0.298 3.157 2.670 1.00 94.56 101 THR A N 1
ATOM 780 C CA . THR A 1 101 ? -1.010 3.386 3.295 1.00 94.56 101 THR A CA 1
ATOM 781 C C . THR A 1 101 ? -2.004 3.904 2.262 1.00 94.56 101 THR A C 1
ATOM 783 O O . THR A 1 101 ? -3.082 3.341 2.124 1.00 94.56 101 THR A O 1
ATOM 786 N N . HIS A 1 102 ? -1.604 4.884 1.447 1.00 93.31 102 HIS A N 1
ATOM 787 C CA . HIS A 1 102 ? -2.423 5.373 0.339 1.00 93.31 102 HIS A CA 1
ATOM 788 C C . HIS A 1 102 ? -2.683 4.286 -0.714 1.00 93.31 102 HIS A C 1
ATOM 790 O O . HIS A 1 102 ? -3.804 4.131 -1.184 1.00 93.31 102 HIS A O 1
ATOM 796 N N . ALA A 1 103 ? -1.665 3.497 -1.080 1.00 94.38 103 ALA A N 1
ATOM 797 C CA . ALA A 1 103 ? -1.851 2.406 -2.034 1.00 94.38 103 ALA A CA 1
ATOM 798 C C . ALA A 1 103 ? -2.899 1.396 -1.540 1.00 94.38 103 ALA A C 1
ATOM 800 O O . ALA A 1 103 ? -3.803 1.037 -2.290 1.00 94.38 103 ALA A O 1
ATOM 801 N N . LEU A 1 104 ? -2.797 1.008 -0.269 1.00 95.38 104 LEU A N 1
ATOM 802 C CA . LEU A 1 104 ? -3.732 0.126 0.420 1.00 95.38 104 LEU A CA 1
ATOM 803 C C . LEU A 1 104 ? -5.125 0.743 0.604 1.00 95.38 104 LEU A C 1
ATOM 805 O O . LEU A 1 104 ? -6.096 0.012 0.498 1.00 95.38 104 LEU A O 1
ATOM 809 N N . GLY A 1 105 ? -5.256 2.056 0.806 1.00 93.44 105 GLY A N 1
ATOM 810 C CA . GLY A 1 105 ? -6.563 2.730 0.804 1.00 93.44 105 GLY A CA 1
ATOM 811 C C . GLY A 1 105 ? -7.311 2.530 -0.516 1.00 93.44 105 GLY A C 1
ATOM 812 O O . GLY A 1 105 ? -8.483 2.161 -0.544 1.00 93.44 105 GLY A O 1
ATOM 813 N N . ARG A 1 106 ? -6.586 2.648 -1.633 1.00 91.31 106 ARG A N 1
ATOM 814 C CA . ARG A 1 106 ? -7.159 2.520 -2.979 1.00 91.31 106 ARG A CA 1
ATOM 815 C C . ARG A 1 106 ? -7.485 1.093 -3.403 1.00 91.31 106 ARG A C 1
ATOM 817 O O . ARG A 1 106 ? -8.441 0.888 -4.154 1.00 91.31 106 ARG A O 1
ATOM 824 N N . CYS A 1 107 ? -6.653 0.123 -3.027 1.00 89.75 107 CYS A N 1
ATOM 825 C CA . CYS A 1 107 ? -6.792 -1.267 -3.478 1.00 89.75 107 CYS A CA 1
ATOM 826 C C . CYS A 1 107 ? -7.294 -2.231 -2.401 1.00 89.75 107 CYS A C 1
ATOM 828 O O . CYS A 1 107 ? -7.632 -3.365 -2.726 1.00 89.75 107 CYS A O 1
ATOM 830 N N . GLY A 1 108 ? -7.299 -1.819 -1.137 1.00 88.75 108 GLY A N 1
ATOM 831 C CA . GLY A 1 108 ? -7.607 -2.670 0.002 1.00 88.75 108 GLY A CA 1
ATOM 832 C C . GLY A 1 108 ? -9.098 -2.928 0.185 1.00 88.75 108 GLY A C 1
ATOM 833 O O . GLY A 1 108 ? -9.958 -2.165 -0.266 1.00 88.75 108 GLY A O 1
ATOM 834 N N . GLY A 1 109 ? -9.394 -4.032 0.865 1.00 89.56 109 GLY A N 1
ATOM 835 C CA . GLY A 1 109 ? -10.724 -4.408 1.323 1.00 89.56 109 GLY A CA 1
ATOM 836 C C . GLY A 1 109 ? -10.769 -4.590 2.840 1.00 89.56 109 GLY A C 1
ATOM 837 O O . GLY A 1 109 ? -10.044 -3.938 3.594 1.00 89.56 109 GLY A O 1
ATOM 838 N N . ALA A 1 110 ? -11.616 -5.510 3.303 1.00 87.56 110 ALA A N 1
ATOM 839 C CA . ALA A 1 110 ? -11.813 -5.773 4.730 1.00 87.56 110 ALA A CA 1
ATOM 840 C C . ALA A 1 110 ? -10.521 -6.206 5.451 1.00 87.56 110 ALA A C 1
ATOM 842 O O . ALA A 1 110 ? -10.295 -5.832 6.600 1.00 87.56 110 ALA A O 1
ATOM 843 N N . ALA A 1 111 ? -9.638 -6.950 4.775 1.00 89.62 111 ALA A N 1
ATOM 844 C CA . ALA A 1 111 ? -8.359 -7.363 5.349 1.00 89.62 111 ALA A CA 1
ATOM 845 C C . ALA A 1 111 ? -7.450 -6.159 5.634 1.00 89.62 111 ALA A C 1
ATOM 847 O O . ALA A 1 111 ? -6.847 -6.076 6.706 1.00 89.62 111 ALA A O 1
ATOM 848 N N . THR A 1 112 ? -7.376 -5.214 4.694 1.00 93.69 112 THR A N 1
ATOM 849 C CA . THR A 1 112 ? -6.648 -3.958 4.892 1.00 93.69 112 THR A CA 1
ATOM 850 C C . THR A 1 112 ? -7.261 -3.118 6.001 1.00 93.69 112 THR A C 1
ATOM 852 O O . THR A 1 112 ? -6.534 -2.674 6.892 1.00 93.69 112 THR A O 1
ATOM 855 N N . ALA A 1 113 ? -8.586 -2.961 5.989 1.00 90.44 113 ALA A N 1
ATOM 856 C CA . ALA A 1 113 ? -9.302 -2.231 7.024 1.00 90.44 113 ALA A CA 1
ATOM 857 C C . ALA A 1 113 ? -8.976 -2.765 8.419 1.00 90.44 113 ALA A C 1
ATOM 859 O O . ALA A 1 113 ? -8.544 -1.989 9.265 1.00 90.44 113 ALA A O 1
ATOM 860 N N . ALA A 1 114 ? -9.086 -4.081 8.631 1.00 88.12 114 ALA A N 1
ATOM 861 C CA . ALA A 1 114 ? -8.771 -4.725 9.904 1.00 88.12 114 ALA A CA 1
ATOM 862 C C . ALA A 1 114 ? -7.321 -4.469 10.353 1.00 88.12 114 ALA A C 1
ATOM 864 O O . ALA A 1 114 ? -7.069 -4.179 11.521 1.00 88.12 114 ALA A O 1
ATOM 865 N N . VAL A 1 115 ? -6.357 -4.522 9.429 1.00 91.19 115 VAL A N 1
ATOM 866 C CA . VAL A 1 115 ? -4.949 -4.246 9.747 1.00 91.19 115 VAL A CA 1
ATOM 867 C C . VAL A 1 115 ? -4.737 -2.789 10.156 1.00 91.19 115 VAL A C 1
ATOM 869 O O . VAL A 1 115 ? -4.007 -2.533 11.112 1.00 91.19 115 VAL A O 1
ATOM 872 N N . PHE A 1 116 ? -5.357 -1.830 9.469 1.00 90.56 116 PHE A N 1
ATOM 873 C CA . PHE A 1 116 ? -5.251 -0.410 9.824 1.00 90.56 116 PHE A CA 1
ATOM 874 C C . PHE A 1 116 ? -5.882 -0.119 11.178 1.00 90.56 116 PHE A C 1
ATOM 876 O O . PHE A 1 116 ? -5.237 0.483 12.033 1.00 90.56 116 PHE A O 1
ATOM 883 N N . VAL A 1 117 ? -7.082 -0.648 11.393 1.00 84.31 117 VAL A N 1
ATOM 884 C CA . VAL A 1 117 ? -7.810 -0.713 12.665 1.00 84.31 117 VAL A CA 1
ATOM 885 C C . VAL A 1 117 ? -6.914 -1.164 13.820 1.00 84.31 117 VAL A C 1
ATOM 887 O O . VAL A 1 117 ? -6.808 -0.473 14.833 1.00 84.31 117 VAL A O 1
ATOM 890 N N . ASP A 1 118 ? -6.202 -2.277 13.651 1.00 84.56 118 ASP A N 1
ATOM 891 C CA . ASP A 1 118 ? -5.300 -2.794 14.682 1.00 84.56 118 ASP A CA 1
ATOM 892 C C . ASP A 1 118 ? -3.993 -1.992 14.815 1.00 84.56 118 ASP A C 1
ATOM 894 O O . ASP A 1 118 ? -3.344 -2.042 15.861 1.00 84.56 118 ASP A O 1
ATOM 898 N N . THR A 1 119 ? -3.605 -1.239 13.781 1.00 87.31 119 THR A N 1
ATOM 899 C CA . THR A 1 119 ? -2.369 -0.437 13.754 1.00 87.31 119 THR A CA 1
ATOM 900 C C . THR A 1 119 ? -2.544 0.934 14.400 1.00 87.31 119 THR A C 1
ATOM 902 O O . THR A 1 119 ? -1.598 1.452 14.993 1.00 87.31 119 THR A O 1
ATOM 905 N N . LEU A 1 120 ? -3.741 1.518 14.331 1.00 81.25 120 LEU A N 1
ATOM 906 C CA . LEU A 1 120 ? -4.034 2.853 14.858 1.00 81.25 120 LEU A CA 1
ATOM 907 C C . LEU A 1 120 ? -3.493 3.110 16.274 1.00 81.25 120 LEU A C 1
ATOM 909 O O . LEU A 1 120 ? -2.764 4.093 16.407 1.00 81.25 120 LEU A O 1
ATOM 913 N N . PRO A 1 121 ? -3.700 2.235 17.294 1.00 78.31 121 PRO A N 1
ATOM 914 C CA . PRO A 1 121 ? -3.171 2.438 18.650 1.00 78.31 121 PRO A CA 1
ATOM 915 C C . PRO A 1 121 ? -1.668 2.746 18.677 1.00 78.31 121 PRO A C 1
ATOM 917 O O . PRO A 1 121 ? -1.193 3.501 19.518 1.00 78.31 121 PRO A O 1
ATOM 920 N N . MET A 1 122 ? -0.916 2.147 17.750 1.00 78.44 122 MET A N 1
ATOM 921 C CA . MET A 1 122 ? 0.540 2.239 17.688 1.00 78.44 122 MET A CA 1
ATOM 922 C C . MET A 1 122 ? 1.030 3.545 17.061 1.00 78.44 122 MET A C 1
ATOM 924 O O . MET A 1 122 ? 2.187 3.913 17.260 1.00 78.44 122 MET A O 1
ATOM 928 N N . VAL A 1 123 ? 0.184 4.228 16.288 1.00 79.06 123 VAL A N 1
ATOM 929 C CA . VAL A 1 123 ? 0.579 5.405 15.503 1.00 79.06 123 VAL A CA 1
ATOM 930 C C . VAL A 1 123 ? -0.054 6.709 15.985 1.00 79.06 123 VAL A C 1
ATOM 932 O O . VAL A 1 123 ? 0.314 7.756 15.464 1.00 79.06 123 VAL A O 1
ATOM 935 N N . PHE A 1 124 ? -0.903 6.682 17.023 1.00 70.81 124 PHE A N 1
ATOM 936 C CA . PHE A 1 124 ? -1.551 7.880 17.594 1.00 70.81 124 PHE A CA 1
ATOM 937 C C . PHE A 1 124 ? -0.584 8.985 18.013 1.00 70.81 124 PHE A C 1
ATOM 939 O O . PHE A 1 124 ? -0.922 10.162 17.941 1.00 70.81 124 PHE A O 1
ATOM 946 N N . ALA A 1 125 ? 0.633 8.631 18.428 1.00 74.75 125 ALA A N 1
ATOM 947 C CA . ALA A 1 125 ? 1.653 9.621 18.766 1.00 74.75 125 ALA A CA 1
ATOM 948 C C . ALA A 1 125 ? 2.134 10.436 17.543 1.00 74.75 125 ALA A C 1
ATOM 950 O O . ALA A 1 125 ? 2.840 11.429 17.702 1.00 74.75 125 ALA A O 1
ATOM 951 N N . SER A 1 126 ? 1.769 10.025 16.323 1.00 80.62 126 SER A N 1
ATOM 952 C CA . SER A 1 126 ? 2.063 10.703 15.065 1.00 80.62 126 SER A CA 1
ATOM 953 C C . SER A 1 126 ? 0.764 11.127 14.376 1.00 80.62 126 SER A C 1
ATOM 955 O O . SER A 1 126 ? 0.062 10.309 13.774 1.00 80.62 126 SER A O 1
ATOM 957 N N . CYS A 1 127 ? 0.465 12.430 14.421 1.00 77.25 127 CYS A N 1
ATOM 958 C CA . CYS A 1 127 ? -0.696 13.013 13.737 1.00 77.25 127 CYS A CA 1
ATOM 959 C C . CYS A 1 127 ? -0.706 12.671 12.242 1.00 77.25 127 CYS A C 1
ATOM 961 O O . CYS A 1 127 ? -1.741 12.326 11.686 1.00 77.25 127 CYS A O 1
ATOM 963 N N . ASP A 1 128 ? 0.463 12.720 11.615 1.00 83.12 128 ASP A N 1
ATOM 964 C CA . ASP A 1 128 ? 0.698 12.421 10.205 1.00 83.12 128 ASP A CA 1
ATOM 965 C C . ASP A 1 128 ? 0.339 10.974 9.838 1.00 83.12 128 ASP A C 1
ATOM 967 O O . A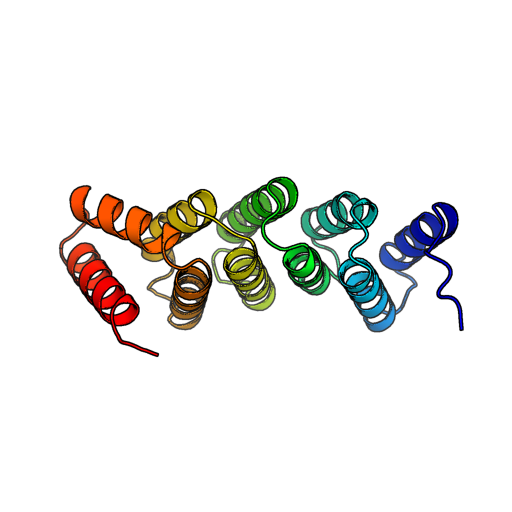SP A 1 128 ? -0.430 10.721 8.908 1.00 83.12 128 ASP A O 1
ATOM 971 N N . ALA A 1 129 ? 0.854 10.009 10.603 1.00 83.50 129 ALA A N 1
ATOM 972 C CA . ALA A 1 129 ? 0.592 8.597 10.358 1.00 83.50 129 ALA A CA 1
ATOM 973 C C . ALA A 1 129 ? -0.858 8.208 10.665 1.00 83.50 129 ALA A C 1
ATOM 975 O O . ALA A 1 129 ? -1.414 7.331 9.999 1.00 83.50 129 ALA A O 1
ATOM 976 N N . THR A 1 130 ? -1.458 8.876 11.652 1.00 83.31 130 THR A N 1
ATOM 977 C CA . THR A 1 130 ? -2.870 8.715 12.003 1.00 83.31 130 THR A CA 1
ATOM 978 C C . THR A 1 130 ? -3.753 9.208 10.860 1.00 83.31 130 THR A C 1
ATOM 980 O O . THR A 1 130 ? -4.534 8.422 10.335 1.00 83.31 130 THR A O 1
ATOM 983 N N . HIS A 1 131 ? -3.565 10.445 10.381 1.00 83.25 131 HIS A N 1
ATOM 984 C CA . HIS A 1 131 ? -4.327 10.977 9.243 1.00 83.25 131 HIS A CA 1
ATOM 985 C C . HIS A 1 131 ? -4.197 10.109 7.989 1.00 83.25 131 HIS A C 1
ATOM 987 O O . HIS A 1 131 ? -5.184 9.904 7.288 1.00 83.25 131 HIS A O 1
ATOM 993 N N . ALA A 1 132 ? -3.009 9.556 7.720 1.00 88.38 132 ALA A N 1
ATOM 994 C CA . ALA A 1 132 ? -2.815 8.657 6.585 1.00 88.38 132 ALA A CA 1
ATOM 995 C C . ALA A 1 132 ? -3.707 7.412 6.664 1.00 88.38 132 ALA A C 1
ATOM 997 O O . ALA A 1 132 ? -4.329 7.047 5.669 1.00 88.38 132 ALA A O 1
ATOM 998 N N . LEU A 1 133 ? -3.758 6.754 7.831 1.00 88.81 133 LEU A N 1
ATOM 999 C CA . LEU A 1 133 ? -4.594 5.564 8.006 1.00 88.81 133 LEU A CA 1
ATOM 1000 C C . LEU A 1 133 ? -6.072 5.911 7.924 1.00 88.81 133 LEU A C 1
ATOM 1002 O O . LEU A 1 133 ? -6.830 5.132 7.360 1.00 88.81 133 LEU A O 1
ATOM 1006 N N . LEU A 1 134 ? -6.470 7.066 8.457 1.00 84.88 134 LEU A N 1
ATOM 1007 C CA . LEU A 1 134 ? -7.860 7.507 8.420 1.00 84.88 134 LEU A CA 1
ATOM 1008 C C . LEU A 1 134 ? -8.338 7.788 7.006 1.00 84.88 134 LEU A C 1
ATOM 1010 O O . LEU A 1 134 ? -9.308 7.171 6.579 1.00 84.88 134 LEU A O 1
ATOM 1014 N N . GLY A 1 135 ? -7.597 8.593 6.245 1.00 86.38 135 GLY A N 1
ATOM 1015 C CA . GLY A 1 135 ? -7.928 8.824 4.839 1.00 86.38 135 GLY A CA 1
ATOM 1016 C C . GLY A 1 135 ? -7.944 7.522 4.031 1.00 86.38 135 GLY A C 1
ATOM 1017 O O . GLY A 1 135 ? -8.795 7.326 3.172 1.00 86.38 135 GLY A O 1
ATOM 1018 N N . ALA A 1 136 ? -7.058 6.571 4.341 1.00 91.62 136 ALA A N 1
ATOM 1019 C CA . ALA A 1 136 ? -7.071 5.279 3.665 1.00 91.62 136 ALA A CA 1
ATOM 1020 C C . ALA A 1 136 ? -8.258 4.387 4.085 1.00 91.62 136 ALA A C 1
ATOM 1022 O O . ALA A 1 136 ? -8.785 3.657 3.251 1.00 91.62 136 ALA A O 1
ATOM 1023 N N . LEU A 1 137 ? -8.712 4.446 5.341 1.00 88.62 137 LEU A N 1
ATOM 1024 C CA . LEU A 1 137 ? -9.937 3.773 5.792 1.00 88.62 137 LEU A CA 1
ATOM 1025 C C . LEU A 1 137 ? -11.184 4.373 5.127 1.00 88.62 137 LEU A C 1
ATOM 1027 O O . LEU A 1 137 ? -12.061 3.618 4.708 1.00 88.62 137 LEU A O 1
ATOM 1031 N N . GLU A 1 138 ? -11.234 5.696 4.968 1.00 86.69 138 GLU A N 1
ATOM 1032 C CA . GLU A 1 138 ? -12.279 6.392 4.205 1.00 86.69 138 GLU A CA 1
ATOM 1033 C C . GLU A 1 138 ? -12.309 5.922 2.742 1.00 86.69 138 GLU A C 1
ATOM 1035 O O . GLU A 1 138 ? -13.373 5.576 2.228 1.00 86.69 138 GLU A O 1
ATOM 1040 N N . GLU A 1 139 ? -11.146 5.818 2.086 1.00 89.00 139 GLU A N 1
ATOM 1041 C CA . GLU A 1 139 ? -11.037 5.310 0.708 1.00 89.00 139 GLU A CA 1
ATOM 1042 C C . GLU A 1 139 ? -11.499 3.841 0.569 1.00 89.00 139 GLU A C 1
ATOM 1044 O O . GLU A 1 139 ? -12.104 3.470 -0.444 1.00 89.00 139 GLU A O 1
ATOM 1049 N N . ILE A 1 140 ? -11.263 3.002 1.587 1.00 88.69 140 ILE A N 1
ATOM 1050 C CA . ILE A 1 140 ? -11.749 1.609 1.625 1.00 88.69 140 ILE A CA 1
ATOM 1051 C C . ILE A 1 140 ? -13.282 1.568 1.762 1.00 88.69 140 ILE A C 1
ATOM 1053 O O . ILE A 1 140 ? -13.939 0.686 1.190 1.00 88.69 140 ILE A O 1
ATOM 1057 N N . GLY A 1 141 ? -13.867 2.532 2.478 1.00 84.19 141 GLY A N 1
ATOM 1058 C CA . GLY A 1 141 ? -15.309 2.748 2.564 1.00 84.19 141 GLY A CA 1
ATOM 1059 C C . GLY A 1 141 ? -16.034 1.703 3.430 1.00 84.19 141 GLY A C 1
ATOM 1060 O O . GLY A 1 141 ? -15.600 1.428 4.547 1.00 84.19 141 GLY A O 1
ATOM 1061 N N . PRO A 1 142 ? -17.142 1.081 2.973 1.00 78.56 142 PRO A N 1
ATOM 1062 C CA . PRO A 1 142 ? -17.997 0.239 3.826 1.00 78.56 142 PRO A CA 1
ATOM 1063 C C . PRO A 1 142 ? -17.290 -0.930 4.531 1.00 78.56 142 PRO A C 1
ATOM 1065 O O . PRO A 1 142 ? -17.678 -1.307 5.633 1.00 78.56 142 PRO A O 1
ATOM 1068 N N . ALA A 1 143 ? -16.232 -1.489 3.935 1.00 74.69 143 ALA A N 1
ATOM 1069 C CA . ALA A 1 143 ? -15.448 -2.558 4.561 1.00 74.69 143 ALA A CA 1
ATOM 1070 C C . ALA A 1 143 ? -14.630 -2.069 5.777 1.00 74.69 143 ALA A C 1
ATOM 1072 O O . ALA A 1 143 ? -14.319 -2.851 6.680 1.00 74.69 143 ALA A O 1
ATOM 1073 N N . ALA A 1 144 ? -14.308 -0.771 5.826 1.00 79.19 144 ALA A N 1
ATOM 1074 C CA . ALA A 1 144 ? -13.711 -0.137 6.994 1.00 79.19 144 ALA A CA 1
ATOM 1075 C C . ALA A 1 144 ? -14.712 -0.006 8.145 1.00 79.19 144 ALA A C 1
ATOM 1077 O O . ALA A 1 144 ? -14.342 -0.266 9.289 1.00 79.19 144 ALA A O 1
ATOM 1078 N N . ARG A 1 145 ? -15.984 0.297 7.844 1.00 75.06 145 ARG A N 1
ATOM 1079 C CA . ARG A 1 145 ? -17.051 0.397 8.851 1.00 75.06 145 ARG A CA 1
ATOM 1080 C C . ARG A 1 145 ? -17.197 -0.896 9.647 1.00 75.06 145 ARG A C 1
ATOM 1082 O O . ARG A 1 145 ? -17.124 -0.854 10.868 1.00 75.06 145 ARG A O 1
ATOM 1089 N N . GLU A 1 146 ? -17.325 -2.039 8.975 1.00 77.94 146 GLU A N 1
ATOM 1090 C CA . GLU A 1 146 ? -17.471 -3.336 9.655 1.00 77.94 146 GLU A CA 1
ATOM 1091 C C . GLU A 1 146 ? -16.280 -3.621 10.588 1.00 77.94 146 GLU A C 1
ATOM 1093 O O . GLU A 1 146 ? -16.446 -4.079 11.717 1.00 77.94 146 GLU A O 1
ATOM 1098 N N . SER A 1 147 ? -15.063 -3.287 10.150 1.00 75.56 147 SER A N 1
ATOM 1099 C CA . SER A 1 147 ? -13.851 -3.474 10.957 1.00 75.56 147 SER A CA 1
ATOM 1100 C C . SER A 1 147 ? -13.813 -2.550 12.185 1.00 75.56 147 SER A C 1
ATOM 1102 O O . SER A 1 147 ? -13.353 -2.961 13.252 1.00 75.56 147 SER A O 1
ATOM 1104 N N . LEU A 1 148 ? -14.312 -1.316 12.055 1.00 71.44 148 LEU A N 1
ATOM 1105 C CA . LEU A 1 148 ? -14.441 -0.353 13.155 1.00 71.44 148 LEU A CA 1
ATOM 1106 C C . LEU A 1 148 ? -15.549 -0.753 14.145 1.00 71.44 148 LEU A C 1
ATOM 1108 O O . LEU A 1 148 ? -15.358 -0.649 15.357 1.00 71.44 148 LEU A O 1
ATOM 1112 N N . GLU A 1 149 ? -16.672 -1.280 13.660 1.00 74.75 149 GLU A N 1
ATOM 1113 C CA . GLU A 1 149 ? -17.750 -1.816 14.502 1.00 74.75 149 GLU A CA 1
ATOM 1114 C C . GLU A 1 149 ? -17.274 -3.039 15.298 1.00 74.75 149 GLU A C 1
ATOM 1116 O O . GLU A 1 149 ? -17.445 -3.098 16.516 1.00 74.75 149 GLU A O 1
ATOM 1121 N N . GLN A 1 150 ? -16.573 -3.974 14.647 1.00 71.12 150 GLN A N 1
ATOM 1122 C CA . GLN A 1 150 ? -15.968 -5.122 15.328 1.00 71.12 150 GLN A CA 1
ATOM 1123 C C . GLN A 1 150 ? -14.945 -4.703 16.397 1.00 71.12 150 GLN A C 1
ATOM 1125 O O . GLN A 1 150 ? -14.776 -5.400 17.397 1.00 71.12 150 GLN A O 1
ATOM 1130 N N . LEU A 1 151 ? -14.245 -3.581 16.208 1.00 65.75 151 LEU A N 1
ATOM 1131 C CA . LEU A 1 151 ? -13.349 -3.005 17.215 1.00 65.75 151 LEU A CA 1
ATOM 1132 C C . LEU A 1 151 ? -14.096 -2.468 18.433 1.00 65.75 151 LEU A C 1
ATOM 1134 O O . LEU A 1 151 ? -13.659 -2.725 19.558 1.00 65.75 151 LEU A O 1
ATOM 1138 N N . ARG A 1 152 ? -15.184 -1.717 18.214 1.00 66.12 152 ARG A N 1
ATOM 1139 C CA . ARG A 1 152 ? -16.039 -1.181 19.284 1.00 66.12 152 ARG A CA 1
ATOM 1140 C C . ARG A 1 152 ? -16.489 -2.310 20.209 1.00 66.12 152 ARG A C 1
ATOM 1142 O O . ARG A 1 152 ? -16.370 -2.206 21.428 1.00 66.12 152 ARG A O 1
ATOM 1149 N N . ASP A 1 153 ? -16.899 -3.426 19.619 1.00 67.94 153 ASP A N 1
ATOM 1150 C CA . ASP A 1 153 ? -17.461 -4.559 20.351 1.00 67.94 153 ASP A CA 1
ATOM 1151 C C . ASP A 1 153 ? -16.389 -5.395 21.091 1.00 67.94 153 ASP A C 1
ATOM 1153 O O . ASP A 1 153 ? -16.706 -6.161 22.001 1.00 67.94 153 ASP A O 1
ATOM 1157 N N . ARG A 1 154 ? -15.095 -5.221 20.769 1.00 65.25 154 ARG A N 1
ATOM 1158 C CA . ARG A 1 154 ? -13.963 -5.935 21.401 1.00 65.25 154 ARG A CA 1
ATOM 1159 C C . ARG A 1 154 ? -13.496 -5.351 22.745 1.00 65.25 154 ARG A C 1
ATOM 1161 O O . ARG A 1 154 ? -12.528 -5.864 23.305 1.00 65.25 154 ARG A O 1
ATOM 1168 N N . GLY A 1 155 ? -14.142 -4.312 23.284 1.00 54.12 155 GLY A N 1
ATOM 1169 C CA . GLY A 1 155 ? -13.870 -3.824 24.647 1.00 54.12 155 GLY A CA 1
ATOM 1170 C C . GLY A 1 155 ? -12.464 -3.237 24.853 1.00 54.12 155 GLY A C 1
ATOM 1171 O O . GLY A 1 155 ? -11.859 -3.413 25.912 1.00 54.12 155 GLY A O 1
ATOM 1172 N N . ARG A 1 156 ? -11.920 -2.562 23.832 1.00 62.78 156 ARG A N 1
ATOM 1173 C CA . ARG A 1 156 ? -10.669 -1.783 23.923 1.00 62.78 156 ARG A CA 1
ATOM 1174 C C . ARG A 1 156 ? -10.833 -0.616 24.931 1.00 62.78 156 ARG A C 1
ATOM 1176 O O . ARG A 1 156 ? -11.964 -0.286 25.290 1.00 62.78 156 ARG A O 1
ATOM 1183 N N . PRO A 1 157 ? -9.739 0.015 25.411 1.00 58.56 157 PRO A N 1
ATOM 1184 C CA . PRO A 1 157 ? -9.809 1.137 26.357 1.00 58.56 157 PRO A CA 1
ATOM 1185 C C . PRO A 1 157 ? -10.819 2.210 25.916 1.00 58.56 157 PRO A C 1
ATOM 1187 O O . PRO A 1 157 ? -10.920 2.482 24.723 1.00 58.56 157 PRO A O 1
ATOM 1190 N N . GLN A 1 158 ? -11.548 2.829 26.853 1.00 60.94 158 GLN A N 1
ATOM 1191 C CA . GLN A 1 158 ? -12.665 3.750 26.551 1.00 60.94 158 GLN A CA 1
ATOM 1192 C C . GLN A 1 158 ? -12.297 4.894 25.591 1.00 60.94 158 GLN A C 1
ATOM 1194 O O . GLN A 1 158 ? -13.121 5.297 24.776 1.00 60.94 158 GLN A O 1
ATOM 1199 N N . GLU A 1 159 ? -11.055 5.379 25.640 1.00 59.84 159 GLU A N 1
ATOM 1200 C CA . GLU A 1 159 ? -10.536 6.397 24.715 1.00 59.84 159 GLU A CA 1
ATOM 1201 C C . GLU A 1 159 ? -10.541 5.914 23.255 1.00 59.84 159 GLU A C 1
ATOM 1203 O O . GLU A 1 159 ? -10.844 6.676 22.342 1.00 59.84 159 GLU A O 1
ATOM 1208 N N . PHE A 1 160 ? -10.281 4.624 23.039 1.00 61.00 160 PHE A N 1
ATOM 1209 C CA . PHE A 1 160 ? -10.267 3.984 21.727 1.00 61.00 160 PHE A CA 1
ATOM 1210 C C . PHE A 1 160 ? -11.680 3.757 21.175 1.00 61.00 160 PHE A C 1
ATOM 1212 O O . PHE A 1 160 ? -11.909 3.878 19.975 1.00 61.00 160 PHE A O 1
ATOM 1219 N N . VAL A 1 161 ? -12.633 3.446 22.060 1.00 64.00 161 VAL A N 1
ATOM 1220 C CA . VAL A 1 161 ? -14.054 3.286 21.710 1.00 64.00 161 VAL A CA 1
ATOM 1221 C C . VAL A 1 161 ? -14.653 4.625 21.295 1.00 64.00 161 VAL A C 1
ATOM 1223 O O . VAL A 1 161 ? -15.230 4.718 20.218 1.00 64.00 161 VAL A O 1
ATOM 1226 N N . ARG A 1 162 ? -14.434 5.674 22.096 1.00 67.38 162 ARG A N 1
ATOM 1227 C CA . ARG A 1 162 ? -14.877 7.037 21.777 1.00 67.38 162 ARG A CA 1
ATOM 1228 C C . ARG A 1 162 ? -14.333 7.509 20.427 1.00 67.38 162 ARG A C 1
ATOM 1230 O O . ARG A 1 162 ? -15.041 8.127 19.645 1.00 67.38 162 ARG A O 1
ATOM 1237 N N . TRP A 1 163 ? -13.078 7.189 20.143 1.00 69.19 163 TRP A N 1
ATOM 1238 C CA . TRP A 1 163 ? -12.458 7.539 18.875 1.00 69.19 163 TRP A CA 1
ATOM 1239 C C . TRP A 1 163 ? -13.050 6.770 17.683 1.00 69.19 163 TRP A C 1
ATOM 1241 O O . TRP A 1 163 ? -13.286 7.354 16.627 1.00 69.19 163 TRP A O 1
ATOM 1251 N N . ALA A 1 164 ? -13.344 5.475 17.847 1.00 64.69 164 ALA A N 1
ATOM 1252 C CA . ALA A 1 164 ? -14.046 4.703 16.824 1.00 64.69 164 ALA A CA 1
ATOM 1253 C C . ALA A 1 164 ? -15.450 5.272 16.552 1.00 64.69 164 ALA A C 1
ATOM 1255 O O . ALA A 1 164 ? -15.873 5.311 15.402 1.00 64.69 164 ALA A O 1
ATOM 1256 N N . GLU A 1 165 ? -16.148 5.760 17.582 1.00 69.56 165 GLU A N 1
ATOM 1257 C CA . GLU A 1 165 ? -17.437 6.450 17.439 1.00 69.56 165 GLU A CA 1
ATOM 1258 C C . GLU A 1 165 ? -17.307 7.776 16.675 1.00 69.56 165 GLU A C 1
ATOM 1260 O O . GLU A 1 165 ? -18.094 8.027 15.767 1.00 69.56 165 GLU A O 1
ATOM 1265 N N . GLU A 1 166 ? -16.296 8.595 16.985 1.00 70.12 166 GLU A N 1
ATOM 1266 C CA . GLU A 1 166 ? -16.019 9.852 16.272 1.00 70.12 166 GLU A CA 1
ATOM 1267 C C . GLU A 1 166 ? -15.719 9.605 14.780 1.00 70.12 166 GLU A C 1
ATOM 1269 O O . GLU A 1 166 ? -16.182 10.351 13.919 1.00 70.12 166 GLU A O 1
ATOM 1274 N N . LEU A 1 167 ? -15.014 8.521 14.446 1.00 65.81 167 LEU A N 1
ATOM 1275 C CA . LEU A 1 167 ? -14.750 8.138 13.056 1.00 65.81 167 LEU A CA 1
ATOM 1276 C C . LEU A 1 167 ? -15.940 7.552 12.324 1.00 65.81 167 LEU A C 1
ATOM 1278 O O . LEU A 1 167 ? -16.137 7.858 11.153 1.00 65.81 167 LEU A O 1
ATOM 1282 N N . LEU A 1 168 ? -16.727 6.712 12.991 1.00 69.38 168 LEU A N 1
ATOM 1283 C CA . LEU A 1 168 ? -17.981 6.229 12.423 1.00 69.38 168 LEU A CA 1
ATOM 1284 C C . LEU A 1 168 ? -18.904 7.413 12.106 1.00 69.38 168 LEU A C 1
ATOM 1286 O O . LEU A 1 168 ? -19.473 7.444 11.022 1.00 69.38 168 LEU A O 1
ATOM 1290 N N . ALA A 1 169 ? -18.955 8.419 12.985 1.00 75.88 169 ALA A N 1
ATOM 1291 C CA . ALA A 1 169 ? -19.699 9.651 12.743 1.00 75.88 169 ALA A CA 1
ATOM 1292 C C . ALA A 1 169 ? -19.150 10.454 11.548 1.00 75.88 169 ALA A C 1
ATOM 1294 O O . ALA A 1 169 ? -19.934 10.916 10.727 1.00 75.88 169 ALA A O 1
ATOM 1295 N N . LEU A 1 170 ? -17.824 10.574 11.397 1.00 67.31 170 LEU A N 1
ATOM 1296 C CA . LEU A 1 170 ? -17.209 11.219 10.224 1.00 67.31 170 LEU A CA 1
ATOM 1297 C C . LEU A 1 170 ? -17.517 10.481 8.914 1.00 67.31 170 LEU A C 1
ATOM 1299 O O . LEU A 1 170 ? -17.738 11.118 7.890 1.00 67.31 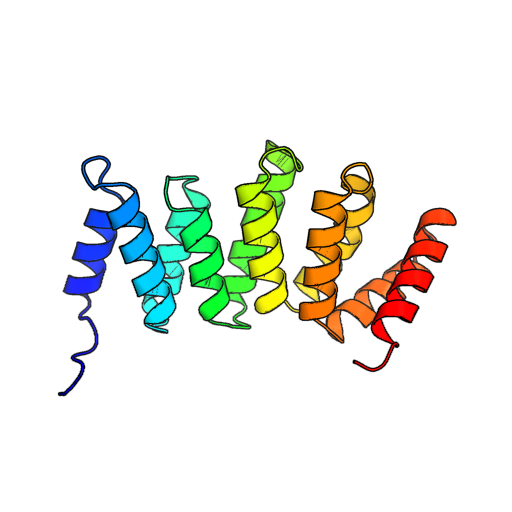170 LEU A O 1
ATOM 1303 N N . LEU A 1 171 ? -17.564 9.147 8.944 1.00 65.06 171 LEU A N 1
ATOM 1304 C CA . LEU A 1 171 ? -17.940 8.321 7.791 1.00 65.06 171 LEU A CA 1
ATOM 1305 C C . LEU A 1 171 ? -19.441 8.397 7.452 1.00 65.06 171 LEU A C 1
ATOM 1307 O O . LEU A 1 171 ? -19.837 7.969 6.366 1.00 65.06 171 LEU A O 1
ATOM 1311 N N . ASP A 1 172 ? -20.270 8.897 8.371 1.00 67.06 172 ASP A N 1
ATOM 1312 C CA . ASP A 1 172 ? -21.716 9.075 8.202 1.00 67.06 172 ASP A CA 1
ATOM 1313 C C . ASP A 1 172 ? -22.099 10.478 7.688 1.00 67.06 172 ASP A C 1
ATOM 1315 O O . ASP A 1 172 ? -23.239 10.680 7.258 1.00 67.06 172 ASP A O 1
ATOM 1319 N N . GLU A 1 173 ? -21.170 11.441 7.693 1.00 61.44 173 GLU A N 1
ATOM 1320 C CA . GLU A 1 173 ? -21.382 12.777 7.124 1.00 61.44 173 GLU A CA 1
ATOM 1321 C C . GLU A 1 173 ? -21.537 12.679 5.587 1.00 61.44 173 GLU A C 1
ATOM 1323 O O . GLU A 1 173 ? -20.684 12.098 4.907 1.00 61.44 173 GLU A O 1
ATOM 1328 N N . PRO A 1 174 ? -22.622 13.216 4.994 1.00 43.81 174 PRO A N 1
ATOM 1329 C CA . PRO A 1 174 ? -22.784 13.222 3.545 1.00 43.81 174 PRO A CA 1
ATOM 1330 C C . PRO A 1 174 ? -21.733 14.136 2.894 1.00 43.81 174 PRO A C 1
ATOM 1332 O O . PRO A 1 174 ? -21.575 15.286 3.302 1.00 43.81 174 PRO A O 1
ATOM 1335 N N . ALA A 1 175 ? -21.042 13.604 1.879 1.00 52.34 175 ALA A N 1
ATOM 1336 C CA . ALA A 1 175 ? -20.023 14.305 1.087 1.00 52.34 175 ALA A CA 1
ATOM 1337 C C . ALA A 1 175 ? -20.523 15.598 0.417 1.00 52.34 175 ALA A C 1
ATOM 1339 O O . ALA A 1 175 ? -21.694 15.629 -0.034 1.00 52.34 175 ALA A O 1
#

Secondary structure (DSSP, 8-state):
----PPPHHHHHHHHHHHH-TTS-HHHHHHHHHHHHHT--GGGHHHHHHHHHTT-TTHHHHHHHHHTT-S-HHHHHHHHHHHHHHHHHHTT--HHHHHHHHHHHHHH--HHHHHHHHHHHHHHTT-HHHHHHHHHHHHHHTHHHHHHHHHHHHTT--HHHHHHHHHHHHHHHS--

Sequence (175 aa):
MTEKKPTTDDFAAMVRRIRSAKTDPGVRTALVYSLGASGDPRAIPILRGLIAEDRAPVLAANLALARFGRDEEVERALLERFRVVLQRWGVGQPGTYFTITHALGRCGGAATAAVFVDTLPMVFASCDATHALLGALEEIGPAARESLEQLRDRGRPQEFVRWAEELLALLDEPA